Protein AF-A0A7S3NW57-F1 (afdb_monomer_lite)

Radius of gyration: 15.47 Å; chains: 1; bounding box: 32×31×42 Å

Structure (mmCIF, N/CA/C/O backbone):
data_AF-A0A7S3NW57-F1
#
_entry.id   AF-A0A7S3NW57-F1
#
loop_
_atom_site.group_PDB
_atom_site.id
_atom_site.type_symbol
_atom_site.label_atom_id
_atom_site.label_alt_id
_atom_site.label_comp_id
_atom_site.label_asym_id
_atom_site.label_entity_id
_atom_site.label_seq_id
_atom_site.pdbx_PDB_ins_code
_atom_site.Cartn_x
_atom_site.Cartn_y
_atom_site.Cartn_z
_atom_site.occupancy
_atom_site.B_iso_or_equiv
_atom_site.auth_seq_id
_atom_site.auth_comp_id
_atom_site.auth_asym_id
_atom_site.auth_atom_id
_atom_site.pdbx_PDB_model_num
ATOM 1 N N . TRP A 1 1 ? -0.858 -15.374 8.170 1.00 55.94 1 TRP A N 1
ATOM 2 C CA . TRP A 1 1 ? -2.231 -15.864 7.972 1.00 55.94 1 TRP A CA 1
ATOM 3 C C . TRP A 1 1 ? -2.962 -14.854 7.100 1.00 55.94 1 TRP A C 1
ATOM 5 O O . TRP A 1 1 ? -2.941 -13.673 7.423 1.00 55.94 1 TRP A O 1
ATOM 15 N N . GLY A 1 2 ? -3.496 -15.275 5.953 1.00 63.38 2 GLY A N 1
ATOM 16 C CA . GLY A 1 2 ? -4.164 -14.399 4.978 1.00 63.38 2 GLY A CA 1
ATOM 17 C C . GLY A 1 2 ? -3.625 -14.558 3.555 1.00 63.38 2 GLY A C 1
ATOM 18 O O . GLY A 1 2 ? -2.619 -15.231 3.338 1.00 63.38 2 GLY A O 1
ATOM 19 N N . SER A 1 3 ? -4.317 -13.956 2.590 1.00 71.19 3 SER A N 1
ATOM 20 C CA . SER A 1 3 ? -3.976 -14.021 1.167 1.00 71.19 3 SER A CA 1
ATOM 21 C C . SER A 1 3 ? -4.270 -12.682 0.479 1.00 71.19 3 SER A C 1
ATOM 23 O O . SER A 1 3 ? -4.834 -11.776 1.084 1.00 71.19 3 SER A O 1
ATOM 25 N N . VAL A 1 4 ? -3.901 -12.545 -0.795 1.00 70.75 4 VAL A N 1
ATOM 26 C CA . VAL A 1 4 ? -4.276 -11.365 -1.598 1.00 70.75 4 VAL A CA 1
ATOM 27 C C . VAL A 1 4 ? -5.789 -11.323 -1.869 1.00 70.75 4 VAL A C 1
ATOM 29 O O . VAL A 1 4 ? -6.340 -10.248 -2.125 1.00 70.75 4 VAL A O 1
ATOM 32 N N . ASP A 1 5 ? -6.452 -12.480 -1.794 1.00 77.81 5 ASP A N 1
ATOM 33 C CA . ASP A 1 5 ? -7.895 -12.625 -1.924 1.00 77.81 5 ASP A CA 1
ATOM 34 C C . ASP A 1 5 ? -8.637 -12.178 -0.653 1.00 77.81 5 ASP A C 1
ATOM 36 O O . ASP A 1 5 ? -8.314 -12.570 0.474 1.00 77.81 5 ASP A O 1
ATOM 40 N N . GLU A 1 6 ? -9.664 -11.356 -0.867 1.00 80.06 6 GLU A N 1
ATOM 41 C CA . GLU A 1 6 ? -10.471 -10.740 0.184 1.00 80.06 6 GLU A CA 1
ATOM 42 C C . GLU A 1 6 ? -11.301 -11.776 0.937 1.00 80.06 6 GLU A C 1
ATOM 44 O O . GLU A 1 6 ? -11.371 -11.730 2.166 1.00 80.06 6 GLU A O 1
ATOM 49 N N . GLN A 1 7 ? -11.876 -12.746 0.227 1.00 82.75 7 GLN A N 1
ATOM 50 C CA . GLN A 1 7 ? -12.757 -13.738 0.834 1.00 82.75 7 GLN A CA 1
ATOM 51 C C . GLN A 1 7 ? -11.987 -14.664 1.783 1.00 82.75 7 GLN A C 1
ATOM 53 O O . GLN A 1 7 ? -12.463 -14.973 2.883 1.00 82.75 7 GLN A O 1
ATOM 58 N N . HIS A 1 8 ? -10.755 -15.022 1.419 1.00 82.31 8 HIS A N 1
ATOM 59 C CA . HIS A 1 8 ? -9.860 -15.762 2.303 1.00 82.31 8 HIS A CA 1
ATOM 60 C C . HIS A 1 8 ? -9.501 -14.963 3.569 1.00 82.31 8 HIS A C 1
ATOM 62 O O . HIS A 1 8 ? -9.569 -15.496 4.676 1.00 82.31 8 HIS A O 1
ATOM 68 N N . CYS A 1 9 ? -9.184 -13.669 3.438 1.00 80.06 9 CYS A N 1
ATOM 69 C CA . CYS A 1 9 ? -8.880 -12.814 4.591 1.00 80.06 9 CYS A CA 1
ATOM 70 C C . CYS A 1 9 ? -10.080 -12.621 5.525 1.00 80.06 9 CYS A C 1
ATOM 72 O O . CYS A 1 9 ? -9.911 -12.672 6.744 1.00 80.06 9 CYS A O 1
ATOM 74 N N . LEU A 1 10 ? -11.288 -12.451 4.978 1.00 82.25 10 LEU A N 1
ATOM 75 C CA . LEU A 1 10 ? -12.519 -12.370 5.770 1.00 82.25 10 LEU A CA 1
ATOM 76 C C . LEU A 1 10 ? -12.762 -13.659 6.560 1.00 82.25 10 LEU A C 1
ATOM 78 O O . LEU A 1 10 ? -13.074 -13.602 7.747 1.00 82.25 10 LEU A O 1
ATOM 82 N N . THR A 1 11 ? -12.549 -14.811 5.922 1.00 84.94 11 THR A N 1
ATOM 83 C CA . THR A 1 11 ? -12.693 -16.122 6.566 1.00 84.94 11 THR A CA 1
ATOM 84 C C . THR A 1 11 ? -11.689 -16.291 7.707 1.00 84.94 11 THR A C 1
ATOM 86 O O . THR A 1 11 ? -12.083 -16.635 8.820 1.00 84.94 11 THR A O 1
ATOM 89 N N . CYS A 1 12 ? -10.408 -15.978 7.477 1.00 82.12 12 CYS A N 1
ATOM 90 C CA . CYS A 1 12 ? -9.386 -16.033 8.528 1.00 82.12 12 CYS A CA 1
ATOM 91 C C . CYS A 1 12 ? -9.730 -15.123 9.714 1.00 82.12 12 CYS A C 1
ATOM 93 O O . CYS A 1 12 ? -9.565 -15.525 10.863 1.00 82.12 12 CYS A O 1
ATOM 95 N N . ARG A 1 13 ? -10.237 -13.916 9.446 1.00 81.69 13 ARG A N 1
ATOM 96 C CA . ARG A 1 13 ? -10.593 -12.957 10.495 1.00 81.69 13 ARG A CA 1
ATOM 97 C C . ARG A 1 13 ? -11.824 -13.374 11.294 1.00 81.69 13 ARG A C 1
ATOM 99 O O . ARG A 1 13 ? -11.883 -13.104 12.486 1.00 81.69 13 ARG A O 1
ATOM 106 N N . ALA A 1 14 ? -12.793 -14.023 10.653 1.00 85.62 14 ALA A N 1
ATOM 107 C CA . ALA A 1 14 ? -13.951 -14.578 11.346 1.00 85.62 14 ALA A CA 1
ATOM 108 C C . ALA A 1 14 ? -13.558 -15.725 12.292 1.00 85.62 14 ALA A C 1
ATOM 110 O O . ALA A 1 14 ? -14.184 -15.894 13.333 1.00 85.62 14 ALA A O 1
ATOM 111 N N . MET A 1 15 ? -12.523 -16.498 11.941 1.00 87.25 15 MET A N 1
ATOM 112 C CA . MET A 1 15 ? -12.024 -17.605 12.764 1.00 87.25 15 MET A CA 1
ATOM 113 C C . MET A 1 15 ? -11.150 -17.143 13.936 1.00 87.25 15 MET A C 1
ATOM 115 O O . MET A 1 15 ? -11.251 -17.714 15.016 1.00 87.25 15 MET A O 1
ATOM 119 N N . ALA A 1 16 ? -10.289 -16.147 13.719 1.00 84.44 16 ALA A N 1
ATOM 120 C CA . ALA A 1 16 ? -9.327 -15.659 14.707 1.00 84.44 16 ALA A CA 1
ATOM 121 C C . ALA A 1 16 ? -9.148 -14.134 14.560 1.00 84.44 16 ALA A C 1
ATOM 123 O O . ALA A 1 16 ? -8.217 -13.683 13.882 1.00 84.44 16 ALA A O 1
ATOM 124 N N . PRO A 1 17 ? -10.059 -13.318 15.124 1.00 80.56 17 PRO A N 1
ATOM 125 C CA . PRO A 1 17 ? -10.053 -11.863 14.945 1.00 80.56 17 PRO A CA 1
ATOM 126 C C . PRO A 1 17 ? -8.819 -11.177 15.543 1.00 80.56 17 PRO A C 1
ATOM 128 O O . PRO A 1 17 ? -8.436 -10.101 15.086 1.00 80.56 17 PRO A O 1
ATOM 131 N N . GLU A 1 18 ? -8.180 -11.796 16.533 1.00 81.56 18 GLU A N 1
ATOM 132 C CA . GLU A 1 18 ? -6.935 -11.342 17.150 1.00 81.56 18 GLU A CA 1
ATOM 133 C C . GLU A 1 18 ? -5.710 -11.477 16.235 1.00 81.56 18 GLU A C 1
ATOM 135 O O . GLU A 1 18 ? -4.696 -10.814 16.467 1.00 81.56 18 GLU A O 1
ATOM 140 N N . ILE A 1 19 ? -5.784 -12.315 15.194 1.00 77.75 19 ILE A N 1
ATOM 141 C CA . ILE A 1 19 ? -4.682 -12.517 14.256 1.00 77.75 19 ILE A CA 1
ATOM 142 C C . ILE A 1 19 ? -4.811 -11.508 13.110 1.00 77.75 19 ILE A C 1
ATOM 144 O O . ILE A 1 19 ? -5.782 -11.544 12.348 1.00 77.75 19 ILE A O 1
ATOM 148 N N . PRO A 1 20 ? -3.809 -10.638 12.903 1.00 74.94 20 PRO A N 1
ATOM 149 C CA . PRO A 1 20 ? -3.855 -9.691 11.808 1.00 74.94 20 PRO A CA 1
ATOM 150 C C . PRO A 1 20 ? -3.833 -10.398 10.448 1.00 74.94 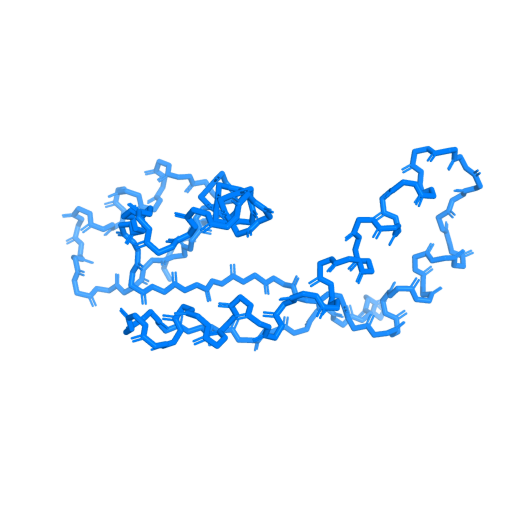20 PRO A C 1
ATOM 152 O O . PRO A 1 20 ? -2.995 -11.266 10.187 1.00 74.94 20 PRO A O 1
ATOM 155 N N . THR A 1 21 ? -4.742 -9.999 9.561 1.00 79.06 21 THR A N 1
ATOM 156 C CA . THR A 1 21 ? -4.849 -10.537 8.199 1.00 79.06 21 THR A CA 1
ATOM 157 C C . THR A 1 21 ? -4.210 -9.602 7.179 1.00 79.06 21 THR A C 1
ATOM 159 O O . THR A 1 21 ? -4.118 -8.391 7.390 1.00 79.06 21 THR A O 1
ATOM 162 N N . PHE A 1 22 ? -3.756 -10.175 6.062 1.00 77.69 22 PHE A N 1
ATOM 163 C CA . PHE A 1 22 ? -3.244 -9.412 4.924 1.00 77.69 22 PHE A CA 1
ATOM 164 C C . PHE A 1 22 ? -4.302 -8.449 4.382 1.00 77.69 22 PHE A C 1
ATOM 166 O O . PHE A 1 22 ? -5.482 -8.785 4.297 1.00 77.69 22 PHE A O 1
ATOM 173 N N . THR A 1 23 ? -3.863 -7.267 3.954 1.00 82.69 23 THR A N 1
ATOM 174 C CA . THR A 1 23 ? -4.723 -6.307 3.258 1.00 82.69 23 THR A CA 1
ATOM 175 C C . THR A 1 23 ? -5.001 -6.804 1.839 1.00 82.69 23 THR A C 1
ATOM 177 O O . THR A 1 23 ? -4.056 -6.944 1.058 1.00 82.69 23 THR A O 1
ATOM 180 N N . PRO A 1 24 ? -6.265 -7.030 1.452 1.00 83.81 24 PRO A N 1
ATOM 181 C CA . PRO A 1 24 ? -6.581 -7.461 0.096 1.00 83.81 24 PRO A CA 1
ATOM 182 C C . PRO A 1 24 ? -6.202 -6.401 -0.941 1.00 83.81 24 PRO A C 1
ATOM 184 O O . PRO A 1 24 ? -6.322 -5.194 -0.694 1.00 83.81 24 PRO A O 1
ATOM 187 N N . ALA A 1 25 ? -5.829 -6.828 -2.150 1.00 81.12 25 ALA A N 1
ATOM 188 C CA . ALA A 1 25 ? -5.413 -5.901 -3.209 1.00 81.12 25 ALA A CA 1
ATOM 189 C C . ALA A 1 25 ? -6.504 -4.878 -3.580 1.00 81.12 25 ALA A C 1
ATOM 191 O O . ALA A 1 25 ? -6.199 -3.729 -3.903 1.00 81.12 25 ALA A O 1
ATOM 192 N N . ALA A 1 26 ? -7.782 -5.267 -3.513 1.00 83.69 26 ALA A N 1
ATOM 193 C CA . ALA A 1 26 ? -8.909 -4.366 -3.761 1.00 83.69 26 ALA A CA 1
ATOM 194 C C . ALA A 1 26 ? -8.962 -3.208 -2.749 1.00 83.69 26 ALA A C 1
ATOM 196 O O . ALA A 1 26 ? -9.239 -2.064 -3.112 1.00 83.69 26 ALA A O 1
ATOM 197 N N . VAL A 1 27 ? -8.645 -3.493 -1.487 1.00 86.50 27 VAL A N 1
ATOM 198 C CA . VAL A 1 27 ? -8.627 -2.508 -0.401 1.00 86.50 27 VAL A CA 1
ATOM 199 C C . VAL A 1 27 ? -7.433 -1.579 -0.556 1.00 86.50 27 VAL A C 1
ATOM 201 O O . VAL A 1 27 ? -7.593 -0.367 -0.438 1.00 86.50 27 VAL A O 1
ATOM 204 N N . VAL A 1 28 ? -6.265 -2.119 -0.915 1.00 86.06 28 VAL A N 1
ATOM 205 C CA . VAL A 1 28 ? -5.090 -1.303 -1.246 1.00 86.06 28 VAL A CA 1
ATOM 206 C C . VAL A 1 28 ? -5.430 -0.309 -2.358 1.00 86.06 28 VAL A C 1
ATOM 208 O O . VAL A 1 28 ? -5.240 0.892 -2.180 1.00 86.06 28 VAL A O 1
ATOM 211 N N . LYS A 1 29 ? -6.028 -0.765 -3.467 1.00 86.06 29 LYS A N 1
ATOM 212 C CA . LYS A 1 29 ? -6.449 0.124 -4.565 1.00 86.06 29 LYS A CA 1
ATOM 213 C C . LYS A 1 29 ? -7.386 1.238 -4.086 1.00 86.06 29 LYS A C 1
ATOM 215 O O . LYS A 1 29 ? -7.194 2.388 -4.475 1.00 86.06 29 LYS A O 1
ATOM 220 N N . LYS A 1 30 ? -8.357 0.925 -3.219 1.00 90.31 30 LYS A N 1
ATOM 221 C CA . LYS A 1 30 ? -9.258 1.927 -2.621 1.00 90.31 30 LYS A CA 1
ATOM 222 C C . LYS A 1 30 ? -8.493 2.937 -1.766 1.00 90.31 30 LYS A C 1
ATOM 224 O O . LYS A 1 30 ? -8.717 4.130 -1.928 1.00 90.31 30 LYS A O 1
ATOM 229 N N . ILE A 1 31 ? -7.572 2.489 -0.911 1.00 90.12 31 ILE A N 1
ATOM 230 C CA . ILE A 1 31 ? -6.738 3.371 -0.076 1.00 90.12 31 ILE A CA 1
ATOM 231 C C . ILE A 1 31 ? -5.986 4.377 -0.948 1.00 90.12 31 ILE A C 1
ATOM 233 O O . ILE A 1 31 ? -6.055 5.577 -0.692 1.00 90.12 31 ILE A O 1
ATOM 237 N N . PHE A 1 32 ? -5.325 3.907 -2.005 1.00 87.75 32 PHE A N 1
ATOM 238 C CA . PHE A 1 32 ? -4.622 4.792 -2.929 1.00 87.75 32 PHE A CA 1
ATOM 239 C C . PHE A 1 32 ? -5.578 5.740 -3.649 1.00 87.75 32 PHE A C 1
ATOM 241 O O . PHE A 1 32 ? -5.327 6.939 -3.678 1.00 87.75 32 PHE A O 1
ATOM 248 N N . PHE A 1 33 ? -6.700 5.242 -4.165 1.00 90.00 33 PHE A N 1
ATOM 249 C CA . PHE A 1 33 ? -7.704 6.074 -4.826 1.00 90.00 33 PHE A CA 1
ATOM 250 C C . PHE A 1 33 ? -8.220 7.203 -3.916 1.00 90.00 33 PHE A C 1
ATOM 252 O O . PHE A 1 33 ? -8.196 8.370 -4.303 1.00 90.00 33 PHE A O 1
ATOM 259 N N . TYR A 1 34 ? -8.605 6.886 -2.677 1.00 92.00 34 TYR A N 1
ATOM 260 C CA . TYR A 1 34 ? -9.037 7.890 -1.703 1.00 92.00 34 TYR A CA 1
ATOM 261 C C . TYR A 1 34 ? -7.902 8.830 -1.283 1.00 92.00 34 TYR A C 1
ATOM 263 O O . TYR A 1 34 ? -8.162 10.002 -1.018 1.00 92.00 34 TYR A O 1
ATOM 271 N N . PHE A 1 35 ? -6.653 8.356 -1.243 1.00 90.50 35 PHE A N 1
ATOM 272 C CA . PHE A 1 35 ? -5.490 9.210 -1.001 1.00 90.50 35 PHE A CA 1
ATOM 273 C C . PHE A 1 35 ? -5.313 10.249 -2.106 1.00 90.50 35 PHE A C 1
ATOM 275 O O . PHE A 1 35 ? -5.180 11.432 -1.803 1.00 90.50 35 PHE A O 1
ATOM 282 N N . PHE A 1 36 ? -5.386 9.833 -3.373 1.00 87.44 36 PHE A N 1
ATOM 283 C CA . PHE A 1 36 ? -5.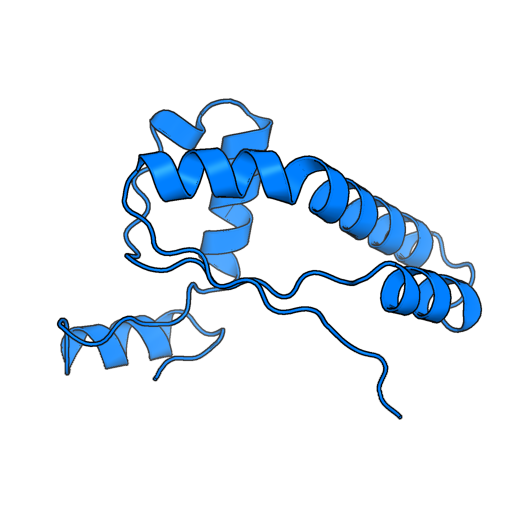274 10.740 -4.518 1.00 87.44 36 PHE A CA 1
ATOM 284 C C . PHE A 1 36 ? -6.370 11.802 -4.547 1.00 87.44 36 PHE A C 1
ATOM 286 O O . PHE A 1 36 ? -6.102 12.942 -4.910 1.00 87.44 36 PHE A O 1
ATOM 293 N N . LEU A 1 37 ? -7.589 11.447 -4.139 1.00 91.06 37 LEU A N 1
ATOM 294 C CA . LEU A 1 37 ? -8.699 12.396 -4.054 1.00 91.06 37 LEU A CA 1
ATOM 295 C C . LEU A 1 37 ? -8.673 13.268 -2.786 1.00 91.06 37 LEU A C 1
ATOM 297 O O . LEU A 1 37 ? -9.539 14.122 -2.623 1.00 91.06 37 LEU A O 1
ATOM 301 N N . GLY A 1 38 ? -7.732 13.045 -1.862 1.00 89.69 38 GLY A N 1
ATOM 302 C CA . GLY A 1 38 ? -7.682 13.749 -0.575 1.00 89.69 38 GLY A CA 1
ATOM 303 C C . GLY A 1 38 ? -8.748 13.306 0.438 1.00 89.69 38 GLY A C 1
ATOM 304 O O . GLY A 1 38 ? -8.858 13.890 1.513 1.00 89.69 38 GLY A O 1
ATOM 305 N N . PHE A 1 39 ? -9.508 12.249 0.141 1.00 93.44 39 PHE A N 1
ATOM 306 C CA . PHE A 1 39 ? -10.588 11.730 0.987 1.00 93.44 39 PHE A CA 1
ATOM 307 C C . PHE A 1 39 ? -10.175 10.557 1.887 1.00 93.44 39 PHE A C 1
ATOM 309 O O . PHE A 1 39 ? -11.004 10.041 2.637 1.00 93.44 39 PHE A O 1
ATOM 316 N N . LEU A 1 40 ? -8.901 10.146 1.874 1.00 89.38 40 LEU A N 1
ATOM 317 C CA . LEU A 1 40 ? -8.401 9.077 2.747 1.00 89.38 40 LEU A CA 1
ATOM 318 C C . LEU A 1 40 ? -8.742 9.256 4.242 1.00 89.38 40 LEU A C 1
ATOM 320 O O . LEU A 1 40 ? -9.074 8.243 4.861 1.00 89.38 40 LEU A O 1
ATOM 324 N N . PRO A 1 41 ? -8.740 10.475 4.830 1.00 88.94 41 PRO A N 1
ATOM 325 C CA . PRO A 1 41 ? -9.142 10.664 6.226 1.00 88.94 41 PRO A CA 1
ATOM 326 C C . PRO A 1 41 ? -10.568 10.183 6.536 1.00 88.94 41 PRO A C 1
ATOM 328 O O . PRO A 1 41 ? -10.829 9.737 7.649 1.00 88.94 41 PRO A O 1
ATOM 331 N N . PHE A 1 42 ? -11.478 10.242 5.558 1.00 90.56 42 PHE A N 1
ATOM 332 C CA . PHE A 1 42 ? -12.890 9.874 5.717 1.00 90.56 42 PHE A CA 1
ATOM 333 C C . PHE A 1 42 ? -13.175 8.412 5.361 1.00 90.56 42 PHE A C 1
ATOM 335 O O . PHE A 1 42 ? -14.242 7.887 5.674 1.00 90.56 42 PHE A O 1
ATOM 342 N N . TYR A 1 43 ? -12.234 7.733 4.706 1.00 90.12 43 TYR A N 1
ATOM 343 C CA . TYR A 1 43 ? -12.396 6.335 4.337 1.00 90.12 43 TYR A CA 1
ATOM 344 C C . TYR A 1 43 ? -12.125 5.431 5.542 1.00 90.12 43 TYR A C 1
ATOM 346 O O . TYR A 1 43 ? -11.002 5.396 6.053 1.00 90.12 43 TYR A O 1
ATOM 354 N N . ASN A 1 44 ? -13.133 4.678 5.991 1.00 88.81 44 ASN A N 1
ATOM 355 C CA . ASN A 1 44 ? -12.953 3.658 7.021 1.00 88.81 44 ASN A CA 1
ATOM 356 C C . ASN A 1 44 ? -12.181 2.464 6.439 1.00 88.81 44 ASN A C 1
ATOM 358 O O . ASN A 1 44 ? -12.671 1.791 5.532 1.00 88.81 44 ASN A O 1
ATOM 362 N N . ILE A 1 45 ? -10.973 2.219 6.948 1.00 88.00 45 ILE A N 1
ATOM 363 C CA . ILE A 1 45 ? -10.133 1.098 6.527 1.00 88.00 45 ILE A CA 1
ATOM 364 C C . ILE A 1 45 ? -10.401 -0.025 7.522 1.00 88.00 45 ILE A C 1
ATOM 366 O O . ILE A 1 45 ? -9.979 0.090 8.669 1.00 88.00 45 ILE A O 1
ATOM 370 N N . PRO A 1 46 ? -11.078 -1.111 7.123 1.00 83.19 46 PRO A N 1
ATOM 371 C CA . PRO A 1 46 ? -11.503 -2.122 8.075 1.00 83.19 46 PRO A CA 1
ATOM 372 C C . PRO A 1 46 ? -10.359 -3.061 8.474 1.00 83.19 46 PRO A C 1
ATOM 374 O O . PRO A 1 46 ? -10.639 -4.110 9.024 1.00 83.19 46 PRO A O 1
ATOM 377 N N . TYR A 1 47 ? -9.090 -2.751 8.191 1.00 83.38 47 TYR A N 1
ATOM 378 C CA . TYR A 1 47 ? -7.942 -3.638 8.411 1.00 83.38 47 TYR A CA 1
ATOM 379 C C . TYR A 1 47 ? -6.913 -2.992 9.332 1.00 83.38 47 TYR A C 1
ATOM 381 O O . TYR A 1 47 ? -6.535 -1.840 9.132 1.00 83.38 47 TYR A O 1
ATOM 389 N N . ASP A 1 48 ? -6.417 -3.779 10.286 1.00 83.38 48 ASP A N 1
ATOM 390 C CA . ASP A 1 48 ? -5.448 -3.330 11.294 1.00 83.38 48 ASP A CA 1
ATOM 391 C C . ASP A 1 48 ? -4.013 -3.351 10.766 1.00 83.38 48 ASP A C 1
ATOM 393 O O . ASP A 1 48 ? -3.109 -2.761 11.356 1.00 83.38 48 ASP A O 1
ATOM 397 N N . THR A 1 49 ? -3.793 -4.011 9.624 1.00 85.69 49 THR A N 1
ATOM 398 C CA . THR A 1 49 ? -2.493 -4.052 8.961 1.00 85.69 49 THR A CA 1
ATOM 399 C C . THR A 1 49 ? -2.583 -3.623 7.514 1.00 85.69 49 THR A C 1
ATOM 401 O O . THR A 1 49 ? -3.595 -3.828 6.838 1.00 85.69 49 THR A O 1
ATOM 404 N N . PHE A 1 50 ? -1.491 -3.024 7.054 1.00 87.06 50 PHE A N 1
ATOM 405 C CA . PHE A 1 50 ? -1.253 -2.667 5.673 1.00 87.06 50 PHE A CA 1
ATOM 406 C C . PHE A 1 50 ? -0.011 -3.392 5.164 1.00 87.06 50 PHE A C 1
ATOM 408 O O . PHE A 1 50 ? 1.087 -3.183 5.682 1.00 87.06 50 PHE A O 1
ATOM 415 N N . GLN A 1 51 ? -0.185 -4.231 4.147 1.00 80.31 51 GLN A N 1
ATOM 416 C CA . GLN A 1 51 ? 0.896 -4.992 3.524 1.00 80.31 51 GLN A CA 1
ATOM 417 C C . GLN A 1 51 ? 0.906 -4.721 2.025 1.00 80.31 51 GLN A C 1
ATOM 419 O O . GLN A 1 51 ? -0.050 -5.067 1.332 1.00 80.31 51 GLN A O 1
ATOM 424 N N . PHE A 1 52 ? 1.978 -4.118 1.516 1.00 76.44 52 PHE A N 1
ATOM 425 C CA . PHE A 1 52 ? 2.124 -3.913 0.080 1.00 76.44 52 PHE A CA 1
ATOM 426 C C . PHE A 1 52 ? 3.591 -4.020 -0.343 1.00 76.44 52 PHE A C 1
ATOM 428 O O . PHE A 1 52 ? 4.427 -3.322 0.239 1.00 76.44 52 PHE A O 1
ATOM 435 N N . PRO A 1 53 ? 3.905 -4.850 -1.355 1.00 73.88 53 PRO A N 1
ATOM 436 C CA . PRO A 1 53 ? 5.256 -4.951 -1.871 1.00 73.88 53 PRO A CA 1
ATOM 437 C C . PRO A 1 53 ? 5.669 -3.631 -2.510 1.00 73.88 53 PRO A C 1
ATOM 439 O O . PRO A 1 53 ? 5.022 -3.159 -3.447 1.00 73.88 53 PRO A O 1
ATOM 442 N N . PHE A 1 54 ? 6.770 -3.055 -2.037 1.00 73.62 54 PHE A N 1
ATOM 443 C CA . PHE A 1 54 ? 7.375 -1.915 -2.710 1.00 73.62 54 PHE A CA 1
ATOM 444 C C . PHE A 1 54 ? 8.436 -2.399 -3.694 1.00 73.62 54 PHE A C 1
ATOM 446 O O . PHE A 1 54 ? 9.382 -3.077 -3.284 1.00 73.62 54 PHE A O 1
ATOM 453 N N . PRO A 1 55 ? 8.321 -2.063 -4.990 1.00 74.50 55 PRO A N 1
ATOM 454 C CA . PRO A 1 55 ? 9.418 -2.301 -5.910 1.00 74.50 55 PRO A CA 1
ATOM 455 C C . PRO A 1 55 ? 10.585 -1.402 -5.493 1.00 74.50 55 PRO A C 1
ATOM 457 O O . PRO A 1 55 ? 10.439 -0.176 -5.435 1.00 74.50 55 PRO A O 1
ATOM 460 N N . ASN A 1 56 ? 11.734 -1.997 -5.176 1.00 76.69 56 ASN A N 1
ATOM 461 C CA . ASN A 1 56 ? 12.950 -1.223 -4.952 1.00 76.69 56 ASN A CA 1
ATOM 462 C C . ASN A 1 56 ? 13.456 -0.641 -6.293 1.00 76.69 56 ASN A C 1
ATOM 464 O O . ASN A 1 56 ? 12.956 -0.965 -7.376 1.00 76.69 56 ASN A O 1
ATOM 468 N N . GLN A 1 57 ? 14.436 0.265 -6.233 1.00 77.62 57 GLN A N 1
ATOM 469 C CA . GLN A 1 57 ? 14.968 0.904 -7.443 1.00 77.62 57 GLN A CA 1
ATOM 470 C C . GLN A 1 57 ? 15.565 -0.124 -8.420 1.00 77.62 57 GLN A C 1
ATOM 472 O O . GLN A 1 57 ? 15.441 0.036 -9.634 1.00 77.62 57 GLN A O 1
ATOM 477 N N . GLU A 1 58 ? 16.160 -1.189 -7.889 1.00 79.62 58 GLU A N 1
ATOM 478 C CA . GLU A 1 58 ? 16.683 -2.330 -8.642 1.00 79.62 58 GLU A CA 1
ATOM 479 C C . GLU A 1 58 ? 15.582 -3.034 -9.438 1.00 79.62 58 GLU A C 1
ATOM 481 O O . GLU A 1 58 ? 15.694 -3.146 -10.654 1.00 79.62 58 GLU A O 1
ATOM 486 N N . TYR A 1 59 ? 14.455 -3.371 -8.811 1.00 79.75 59 TYR A N 1
ATOM 487 C CA . TYR A 1 59 ? 13.296 -3.977 -9.462 1.00 79.75 59 TYR A CA 1
ATOM 488 C C . TYR A 1 59 ? 12.718 -3.072 -10.555 1.00 79.75 59 TYR A C 1
ATOM 490 O O . TYR A 1 59 ? 12.356 -3.540 -11.637 1.00 79.75 59 TYR A O 1
ATOM 498 N N . ILE A 1 60 ? 12.661 -1.756 -10.321 1.00 79.44 60 ILE A N 1
ATOM 499 C CA . ILE A 1 60 ? 12.227 -0.788 -11.343 1.00 79.44 60 ILE A CA 1
ATOM 500 C C . ILE A 1 60 ? 13.199 -0.788 -12.532 1.00 79.44 60 ILE A C 1
ATOM 502 O O . ILE A 1 60 ? 12.759 -0.766 -13.683 1.00 79.44 60 ILE A O 1
ATOM 506 N N . ASN A 1 61 ? 14.508 -0.820 -12.278 1.00 82.06 61 ASN A N 1
ATOM 507 C CA . ASN A 1 61 ? 15.538 -0.844 -13.318 1.00 82.06 61 ASN A CA 1
ATOM 508 C C . ASN A 1 61 ? 15.549 -2.178 -14.083 1.00 82.06 61 ASN A C 1
ATOM 510 O O . ASN A 1 61 ? 15.636 -2.171 -15.310 1.00 82.06 61 ASN A O 1
ATOM 514 N N . TYR A 1 62 ? 15.382 -3.301 -13.384 1.00 81.62 62 TYR A N 1
ATOM 515 C CA . TYR A 1 62 ? 15.180 -4.629 -13.959 1.00 81.62 62 TYR A CA 1
ATOM 516 C C . TYR A 1 62 ? 13.964 -4.626 -14.888 1.00 81.62 62 TYR A C 1
ATOM 518 O O . TYR A 1 62 ? 14.073 -4.959 -16.067 1.00 81.62 62 TYR A O 1
ATOM 526 N N . THR A 1 63 ? 12.822 -4.139 -14.397 1.00 78.62 63 THR A N 1
ATOM 527 C CA . THR A 1 63 ? 11.588 -4.045 -15.185 1.00 78.62 63 THR A CA 1
ATOM 528 C C . THR A 1 63 ? 11.817 -3.169 -16.421 1.00 78.62 63 THR A C 1
ATOM 530 O O . THR A 1 63 ? 11.472 -3.567 -17.525 1.00 78.62 63 THR A O 1
ATOM 533 N N . LYS A 1 64 ? 12.492 -2.019 -16.292 1.00 82.44 64 LYS A N 1
ATOM 534 C CA . LYS A 1 64 ? 12.855 -1.166 -17.442 1.00 82.44 64 LYS A CA 1
ATOM 535 C C . LYS A 1 64 ? 13.751 -1.866 -18.468 1.00 82.44 64 LYS A C 1
ATOM 537 O O . LYS A 1 64 ? 13.624 -1.585 -19.655 1.00 82.44 64 LYS A O 1
ATOM 542 N N . LYS A 1 65 ? 14.673 -2.721 -18.017 1.00 81.56 65 LYS A N 1
ATOM 543 C CA . LYS A 1 65 ? 15.649 -3.410 -18.871 1.00 81.56 65 LYS A CA 1
ATOM 544 C C . LYS A 1 65 ? 15.035 -4.590 -19.628 1.00 81.56 65 LYS A C 1
ATOM 546 O O . LYS A 1 65 ? 15.388 -4.802 -20.784 1.00 81.56 65 LYS A O 1
ATOM 551 N N . TYR A 1 66 ? 14.148 -5.348 -18.986 1.00 74.06 66 TYR A N 1
ATOM 552 C CA . TYR A 1 66 ? 13.655 -6.627 -19.512 1.00 74.06 66 TYR A CA 1
ATOM 553 C C . TYR A 1 66 ? 12.207 -6.592 -20.006 1.00 74.06 66 TYR A C 1
ATOM 555 O O . TYR A 1 66 ? 11.780 -7.503 -20.714 1.00 74.06 66 TYR A O 1
ATOM 563 N N . VAL A 1 67 ? 11.444 -5.55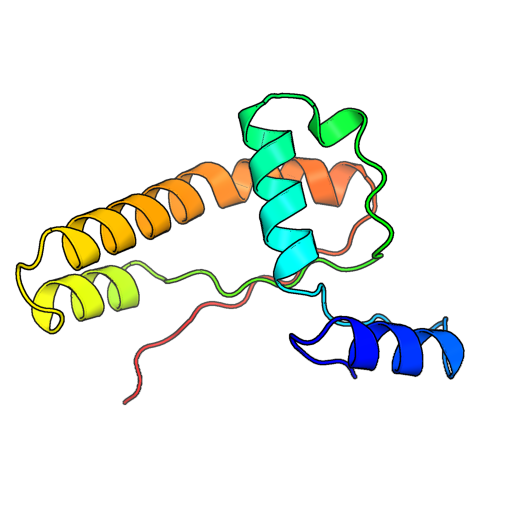1 -19.675 1.00 68.81 67 VAL A N 1
ATOM 564 C CA . VAL A 1 67 ? 10.038 -5.444 -20.061 1.00 68.81 67 VAL A CA 1
ATOM 565 C C . VAL A 1 67 ? 9.904 -4.510 -21.267 1.00 68.81 67 VAL A C 1
ATOM 567 O O . VAL A 1 67 ? 10.347 -3.364 -21.246 1.00 68.81 67 VAL A O 1
ATOM 570 N N . GLY A 1 68 ? 9.333 -5.031 -22.359 1.00 66.75 68 GLY A N 1
ATOM 571 C CA . GLY A 1 68 ? 9.360 -4.405 -23.687 1.00 66.75 68 GLY A CA 1
ATOM 572 C C . GLY A 1 68 ? 8.746 -2.999 -23.774 1.00 66.75 68 GLY A C 1
ATOM 573 O O . GLY A 1 68 ? 7.942 -2.590 -22.943 1.00 66.75 68 GLY A O 1
ATOM 574 N N . THR A 1 69 ? 9.047 -2.276 -24.856 1.00 75.69 69 THR A N 1
ATOM 575 C CA . THR A 1 69 ? 8.730 -0.845 -25.091 1.00 75.69 69 THR A CA 1
ATOM 576 C C . THR A 1 69 ? 7.248 -0.489 -25.290 1.00 75.69 69 THR A C 1
ATOM 578 O O . THR A 1 69 ? 6.929 0.660 -25.610 1.00 75.69 69 THR A O 1
ATOM 581 N N . SER A 1 70 ? 6.339 -1.443 -25.083 1.00 84.44 70 SER A N 1
ATOM 582 C CA . SER A 1 70 ? 4.892 -1.264 -25.231 1.00 84.44 70 SER A CA 1
ATOM 583 C C . SER A 1 70 ? 4.367 -0.088 -24.388 1.00 84.44 70 SER A C 1
ATOM 585 O O . SER A 1 70 ? 4.814 0.102 -23.250 1.00 84.44 70 SER A O 1
ATOM 587 N N . PRO A 1 71 ? 3.390 0.695 -24.889 1.00 83.25 71 PRO A N 1
ATOM 588 C CA . PRO A 1 71 ? 2.782 1.787 -24.126 1.00 83.25 71 PRO A CA 1
ATOM 589 C C . PRO A 1 71 ? 2.194 1.319 -22.786 1.00 83.25 71 PRO A C 1
ATOM 591 O O . PRO A 1 71 ? 2.289 2.040 -21.795 1.00 83.25 71 PRO A O 1
ATOM 594 N N . TYR A 1 72 ? 1.680 0.087 -22.717 1.00 83.38 72 TYR A N 1
ATOM 595 C CA . TYR A 1 72 ? 1.178 -0.506 -21.474 1.00 83.38 72 TYR A CA 1
ATOM 596 C C . TYR A 1 72 ? 2.279 -0.691 -20.421 1.00 83.38 72 TYR A C 1
ATOM 598 O O . TYR A 1 72 ? 2.050 -0.450 -19.239 1.00 83.38 72 TYR A O 1
ATOM 606 N N . HIS A 1 73 ? 3.497 -1.047 -20.837 1.00 81.81 73 HIS A N 1
ATOM 607 C CA . HIS A 1 73 ? 4.630 -1.186 -19.921 1.00 81.81 73 HIS A CA 1
ATOM 608 C C . HIS A 1 73 ? 5.158 0.162 -19.442 1.00 81.81 73 HIS A C 1
ATOM 610 O O . HIS A 1 73 ? 5.493 0.305 -18.268 1.00 81.81 73 HIS A O 1
ATOM 616 N N . LYS A 1 74 ? 5.167 1.177 -20.314 1.00 83.06 74 LYS A N 1
ATOM 617 C CA . LYS A 1 74 ? 5.484 2.552 -19.902 1.00 83.06 74 LYS A CA 1
ATOM 618 C C . LYS A 1 74 ? 4.486 3.059 -18.860 1.00 83.06 74 LYS A C 1
ATOM 620 O O . LYS A 1 74 ? 4.901 3.639 -17.860 1.00 83.06 74 LYS A O 1
ATOM 625 N N . LEU A 1 75 ? 3.194 2.788 -19.063 1.00 84.50 75 LEU A N 1
ATOM 626 C CA . LEU A 1 75 ? 2.147 3.120 -18.098 1.00 84.50 75 LEU A CA 1
ATOM 627 C C . LEU A 1 75 ? 2.343 2.370 -16.773 1.00 84.50 75 LEU A C 1
ATOM 629 O O . LEU A 1 75 ? 2.294 2.988 -15.715 1.00 84.50 75 LEU A O 1
ATOM 633 N N . TYR A 1 76 ? 2.630 1.069 -16.816 1.00 83.56 76 TYR A N 1
ATOM 634 C CA . TYR A 1 76 ? 2.911 0.277 -15.616 1.00 83.56 76 TYR A CA 1
ATOM 635 C C . TYR A 1 76 ? 4.110 0.817 -14.818 1.00 83.56 76 TYR A C 1
ATOM 637 O O . TYR A 1 76 ? 4.012 1.005 -13.607 1.00 83.56 76 TYR A O 1
ATOM 645 N N . LEU A 1 77 ? 5.219 1.140 -15.489 1.00 83.88 77 LEU A N 1
ATOM 646 C CA . LEU A 1 77 ? 6.400 1.728 -14.851 1.00 83.88 77 LEU A CA 1
ATOM 647 C C . LEU A 1 77 ? 6.102 3.087 -14.210 1.00 83.88 77 LEU A C 1
ATOM 649 O O . LEU A 1 77 ? 6.541 3.337 -13.089 1.00 83.88 77 LEU A O 1
ATOM 653 N N . LEU A 1 78 ? 5.340 3.944 -14.895 1.00 85.06 78 LEU A N 1
ATOM 654 C CA . LEU A 1 78 ? 4.906 5.231 -14.351 1.00 85.06 78 LEU A CA 1
ATOM 655 C C . LEU A 1 78 ? 4.069 5.032 -13.084 1.00 85.06 78 LEU A C 1
ATOM 657 O O . LEU A 1 78 ? 4.307 5.687 -12.072 1.00 85.06 78 LEU A O 1
ATOM 661 N N . ILE A 1 79 ? 3.129 4.088 -13.127 1.00 83.88 79 ILE A N 1
ATOM 662 C CA . ILE A 1 79 ? 2.302 3.721 -11.983 1.00 83.88 79 ILE A CA 1
ATOM 663 C C . ILE A 1 79 ? 3.192 3.286 -10.808 1.00 83.88 79 ILE A C 1
ATOM 665 O O . ILE A 1 79 ? 3.051 3.839 -9.719 1.00 83.88 79 ILE A O 1
ATOM 669 N N . LEU A 1 80 ? 4.155 2.379 -11.017 1.00 82.06 80 LEU A N 1
ATOM 670 C CA . LEU A 1 80 ? 5.089 1.949 -9.965 1.00 82.06 80 LEU A CA 1
ATOM 671 C C . LEU A 1 80 ? 5.907 3.110 -9.381 1.00 82.06 80 LEU A C 1
ATOM 673 O O . LEU A 1 80 ? 6.114 3.159 -8.170 1.00 82.06 80 LEU A O 1
ATOM 677 N N . GLN A 1 81 ? 6.360 4.051 -10.212 1.00 82.50 81 GLN A N 1
ATOM 678 C CA . GLN A 1 81 ? 7.106 5.224 -9.749 1.00 82.50 81 GLN A CA 1
ATOM 679 C C . GLN A 1 81 ? 6.242 6.158 -8.894 1.00 82.50 81 GLN A C 1
ATOM 681 O O . GLN A 1 81 ? 6.701 6.623 -7.851 1.00 82.50 81 GLN A O 1
ATOM 686 N N . ILE A 1 82 ? 4.991 6.396 -9.296 1.00 83.56 82 ILE A N 1
ATOM 687 C CA . ILE A 1 82 ? 4.031 7.191 -8.518 1.00 83.56 82 ILE A CA 1
ATOM 688 C C . ILE A 1 82 ? 3.735 6.501 -7.181 1.00 83.56 82 ILE A C 1
ATOM 690 O O . ILE A 1 82 ? 3.766 7.149 -6.134 1.00 83.56 82 ILE A O 1
ATOM 694 N N . TYR A 1 83 ? 3.496 5.185 -7.205 1.00 80.50 83 TYR A N 1
ATOM 695 C CA . TYR A 1 83 ? 3.331 4.378 -5.996 1.00 80.50 83 TYR A CA 1
ATOM 696 C C . TYR A 1 83 ? 4.541 4.52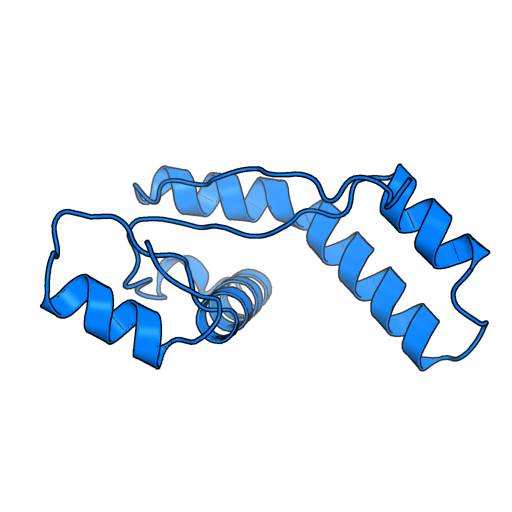2 -5.070 1.00 80.50 83 TYR A C 1
ATOM 698 O O . TYR A 1 83 ? 4.360 4.742 -3.874 1.00 80.50 83 TYR A O 1
ATOM 706 N N . ASN A 1 84 ? 5.759 4.459 -5.620 1.00 80.81 84 ASN A N 1
ATOM 707 C CA . ASN A 1 84 ? 6.982 4.579 -4.838 1.00 80.81 84 ASN A CA 1
ATOM 708 C C . ASN A 1 84 ? 7.103 5.967 -4.174 1.00 80.81 84 ASN A C 1
ATOM 710 O O . ASN A 1 84 ? 7.258 6.071 -2.958 1.00 80.81 84 ASN A O 1
ATOM 714 N N . ALA A 1 85 ? 6.910 7.031 -4.957 1.00 82.69 85 ALA A N 1
ATOM 715 C CA . ALA A 1 85 ? 7.006 8.411 -4.483 1.00 82.69 85 ALA A CA 1
ATOM 716 C C . ALA A 1 85 ? 5.962 8.761 -3.405 1.00 82.69 85 ALA A C 1
ATOM 718 O O . ALA A 1 85 ? 6.272 9.459 -2.440 1.00 82.69 85 ALA A O 1
ATOM 719 N N . LEU A 1 86 ? 4.725 8.275 -3.550 1.00 83.31 86 LEU A N 1
ATOM 720 C CA . LEU A 1 86 ? 3.623 8.589 -2.630 1.00 83.31 86 LEU A CA 1
ATOM 721 C C . LEU A 1 86 ? 3.498 7.609 -1.460 1.00 83.31 86 LEU A C 1
ATOM 723 O O . LEU A 1 86 ? 2.812 7.908 -0.479 1.00 83.31 86 LEU A O 1
ATOM 727 N N . GLY A 1 87 ? 4.175 6.464 -1.534 1.00 82.62 87 GLY A N 1
ATOM 728 C CA . GLY A 1 87 ? 4.133 5.412 -0.524 1.00 82.62 87 GLY A CA 1
ATOM 729 C C . GLY A 1 87 ? 4.392 5.908 0.885 1.00 82.62 87 GLY A C 1
ATOM 730 O O . GLY A 1 87 ? 3.602 5.651 1.790 1.00 82.62 87 GLY A O 1
ATOM 731 N N . LEU A 1 88 ? 5.464 6.684 1.056 1.00 83.19 88 LEU A N 1
ATOM 732 C CA . LEU A 1 88 ? 5.861 7.217 2.359 1.00 83.19 88 LEU A CA 1
ATOM 733 C C . LEU A 1 88 ? 4.768 8.089 2.993 1.00 83.19 88 LEU A C 1
ATOM 735 O O . LEU A 1 88 ? 4.518 7.980 4.194 1.00 83.19 88 LEU A O 1
ATOM 739 N N . LEU A 1 89 ? 4.080 8.910 2.194 1.00 88.31 89 LEU A N 1
ATOM 740 C CA . LEU A 1 89 ? 3.000 9.775 2.678 1.00 88.31 89 LEU A CA 1
ATOM 741 C C . LEU A 1 89 ? 1.774 8.963 3.096 1.00 88.31 89 LEU A C 1
ATOM 743 O O . LEU A 1 89 ? 1.185 9.219 4.149 1.00 88.31 89 LEU A O 1
ATOM 747 N N . ILE A 1 90 ? 1.418 7.951 2.306 1.00 88.56 90 ILE A N 1
ATOM 748 C CA . ILE A 1 90 ? 0.317 7.041 2.630 1.00 88.56 90 ILE A CA 1
ATOM 749 C C . ILE A 1 90 ? 0.636 6.275 3.909 1.00 88.56 90 ILE A C 1
ATOM 751 O O . ILE A 1 90 ? -0.199 6.215 4.805 1.00 88.56 90 ILE A O 1
ATOM 755 N N . PHE A 1 91 ? 1.853 5.757 4.058 1.00 87.6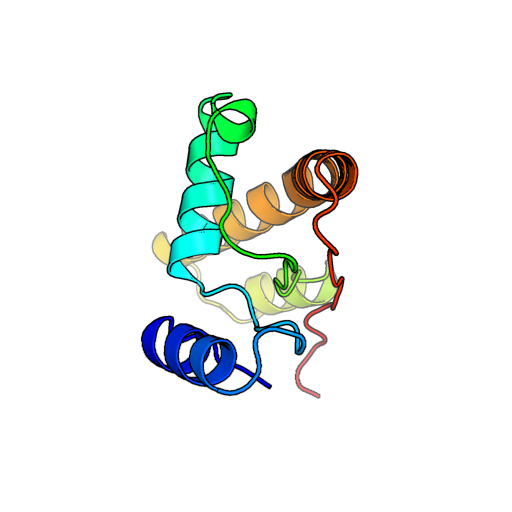2 91 PHE A N 1
ATOM 756 C CA . PHE A 1 91 ? 2.259 5.032 5.263 1.00 87.62 91 PHE A CA 1
ATOM 757 C C . PHE A 1 91 ? 2.219 5.904 6.501 1.00 87.62 91 PHE A C 1
ATOM 759 O O . PHE A 1 91 ? 1.743 5.467 7.548 1.00 87.62 91 PHE A O 1
ATOM 766 N N . PHE A 1 92 ? 2.682 7.142 6.380 1.00 89.75 92 PHE A N 1
ATOM 767 C CA . PHE A 1 92 ? 2.591 8.103 7.461 1.00 89.75 92 PHE A CA 1
ATOM 768 C C . PHE A 1 92 ? 1.133 8.350 7.870 1.00 89.75 92 PHE A C 1
ATOM 770 O O . PHE A 1 92 ? 0.815 8.348 9.061 1.00 89.75 92 PHE A O 1
ATOM 777 N N . HIS A 1 93 ? 0.233 8.484 6.893 1.00 90.88 93 HIS A N 1
ATOM 778 C CA . HIS A 1 93 ? -1.197 8.632 7.145 1.00 90.88 93 HIS A CA 1
ATOM 779 C C . HIS A 1 93 ? -1.810 7.388 7.812 1.00 90.88 93 HIS A C 1
ATOM 781 O O . HIS A 1 93 ? -2.536 7.512 8.796 1.00 90.88 93 HIS A O 1
ATOM 787 N N . LEU A 1 94 ? -1.488 6.188 7.322 1.00 91.00 94 LEU A N 1
ATOM 788 C CA . LEU A 1 94 ? -1.990 4.920 7.860 1.00 91.00 94 LEU A CA 1
ATOM 789 C C . LEU A 1 94 ? -1.486 4.664 9.288 1.00 91.00 94 LEU A C 1
ATOM 791 O O . LEU A 1 94 ? -2.283 4.337 10.166 1.00 91.00 94 LEU A O 1
ATOM 795 N N . ARG A 1 95 ? -0.196 4.900 9.560 1.00 90.06 95 ARG A N 1
ATOM 796 C CA . ARG A 1 95 ? 0.388 4.749 10.905 1.00 90.06 95 ARG A CA 1
ATOM 797 C C . ARG A 1 95 ? -0.242 5.699 11.918 1.00 90.06 95 ARG A C 1
ATOM 799 O O . ARG A 1 95 ? -0.520 5.291 13.039 1.00 90.06 95 ARG A O 1
ATOM 806 N N . ARG A 1 96 ? -0.527 6.946 11.523 1.00 91.06 96 ARG A N 1
ATOM 807 C CA . ARG A 1 96 ? -1.244 7.913 12.378 1.00 91.06 96 ARG A CA 1
ATOM 808 C C . ARG A 1 96 ? -2.659 7.464 12.746 1.00 91.06 96 ARG A C 1
ATOM 810 O O . ARG A 1 96 ? -3.186 7.922 13.751 1.00 91.06 96 ARG A O 1
ATOM 817 N N . ARG A 1 97 ? -3.256 6.570 11.957 1.00 89.50 97 ARG A N 1
ATOM 818 C CA . ARG A 1 97 ? -4.572 5.972 12.212 1.00 89.50 97 ARG A CA 1
ATOM 819 C C . ARG A 1 97 ? -4.502 4.656 12.997 1.00 89.50 97 ARG A C 1
ATOM 821 O O . ARG A 1 97 ? -5.525 4.000 13.140 1.00 89.50 97 ARG A O 1
ATOM 828 N N . GLY A 1 98 ? -3.320 4.266 13.480 1.00 87.75 98 GLY A N 1
ATOM 829 C CA . GLY A 1 98 ? -3.116 3.025 14.232 1.00 87.75 98 GLY A CA 1
ATOM 830 C C . GLY A 1 98 ? -2.981 1.768 13.367 1.00 87.75 98 GLY A C 1
ATOM 831 O O . GLY A 1 98 ? -2.919 0.673 13.912 1.00 87.75 98 GLY A O 1
ATOM 832 N N . ILE A 1 99 ? -2.904 1.903 12.037 1.00 89.62 99 ILE A N 1
ATOM 833 C CA . ILE A 1 99 ? -2.747 0.762 11.126 1.00 89.62 99 ILE A CA 1
ATOM 834 C C . ILE A 1 99 ? -1.269 0.374 11.058 1.00 89.62 99 ILE A C 1
ATOM 836 O O . ILE A 1 99 ? -0.401 1.204 10.760 1.00 89.62 99 ILE A O 1
ATOM 840 N N . TYR A 1 100 ? -0.976 -0.903 11.291 1.00 87.81 100 TYR A N 1
ATOM 841 C CA . TYR A 1 100 ? 0.384 -1.425 11.268 1.00 87.81 100 TYR A CA 1
ATOM 842 C C . TYR A 1 100 ? 0.856 -1.654 9.828 1.00 87.81 100 TYR A C 1
ATOM 844 O O . TYR A 1 100 ? 0.342 -2.511 9.112 1.00 87.81 100 TYR A O 1
ATOM 852 N N . VAL A 1 101 ? 1.838 -0.873 9.382 1.00 88.00 101 VAL A N 1
ATOM 853 C CA . VAL A 1 101 ? 2.355 -0.929 8.007 1.00 88.00 101 VAL A CA 1
ATOM 854 C C . VAL A 1 101 ? 3.584 -1.831 7.948 1.00 88.00 101 VAL A C 1
ATOM 856 O O . VAL A 1 101 ? 4.634 -1.469 8.489 1.00 88.00 101 VAL A O 1
ATOM 859 N N . PHE A 1 102 ? 3.475 -2.955 7.241 1.00 82.88 102 PHE A N 1
ATOM 860 C CA . PHE A 1 102 ? 4.600 -3.834 6.934 1.00 82.88 102 PHE A CA 1
ATOM 861 C C . PHE A 1 102 ? 5.282 -3.380 5.648 1.00 82.88 102 PHE A C 1
ATOM 863 O O . PHE A 1 102 ? 4.670 -3.334 4.581 1.00 82.88 102 PHE A O 1
ATOM 870 N N . TYR A 1 103 ? 6.565 -3.057 5.767 1.00 73.00 103 TYR A N 1
ATOM 871 C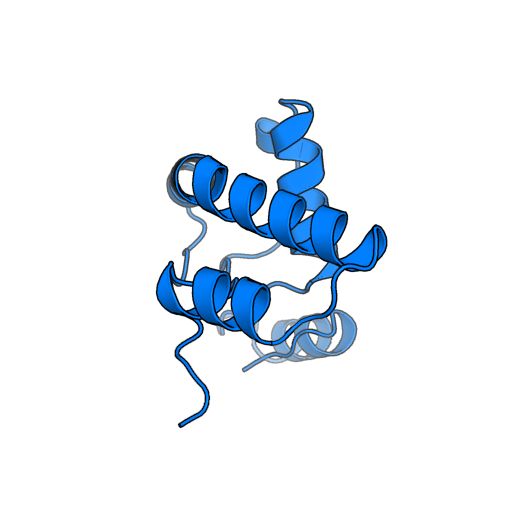 CA . TYR A 1 103 ? 7.409 -2.691 4.642 1.00 73.00 103 TYR A CA 1
ATOM 872 C C . TYR A 1 103 ? 8.201 -3.918 4.196 1.00 73.00 103 TYR A C 1
ATOM 874 O O . TYR A 1 103 ? 9.013 -4.433 4.962 1.00 73.00 103 TYR A O 1
ATOM 882 N N . TYR A 1 104 ? 7.973 -4.383 2.971 1.00 74.25 104 TYR A N 1
ATOM 883 C CA . TYR A 1 104 ? 8.819 -5.391 2.341 1.00 74.25 104 TYR A CA 1
ATOM 884 C C . TYR A 1 104 ? 9.116 -4.984 0.901 1.00 74.25 104 TYR A C 1
ATOM 886 O O . TYR A 1 104 ? 8.233 -4.533 0.164 1.00 74.25 104 TYR A O 1
ATOM 894 N N . SER A 1 105 ? 10.388 -5.101 0.522 1.00 68.75 105 SER A N 1
ATOM 895 C CA . SER A 1 105 ? 10.850 -4.835 -0.833 1.00 68.75 105 SER A CA 1
ATOM 896 C C . SER A 1 105 ? 10.692 -6.078 -1.694 1.00 68.75 105 SER A C 1
ATOM 898 O O . SER A 1 105 ? 10.988 -7.192 -1.260 1.00 68.75 105 SER A O 1
ATOM 900 N N . LEU A 1 106 ? 10.258 -5.884 -2.936 1.00 69.56 106 LEU A N 1
ATOM 901 C CA . LEU A 1 106 ? 10.480 -6.893 -3.964 1.00 69.56 106 LEU A CA 1
ATOM 902 C C . LEU A 1 106 ? 11.954 -6.835 -4.337 1.00 69.56 106 LEU A C 1
ATOM 904 O O . LEU A 1 106 ? 12.409 -5.835 -4.891 1.00 69.56 106 LEU A O 1
ATOM 908 N N . ASN A 1 107 ? 12.676 -7.891 -3.991 1.00 64.56 107 ASN A N 1
ATOM 909 C CA . ASN A 1 107 ? 14.042 -8.086 -4.446 1.00 64.56 107 ASN A CA 1
ATOM 910 C C . ASN A 1 107 ? 14.025 -8.704 -5.850 1.00 64.56 107 ASN A C 1
ATOM 912 O O . ASN A 1 107 ? 13.000 -9.212 -6.315 1.00 64.56 107 ASN A O 1
ATOM 916 N N . GLU A 1 108 ? 15.167 -8.651 -6.525 1.00 60.75 108 GLU A N 1
ATOM 917 C CA . GLU A 1 108 ? 15.364 -9.342 -7.795 1.00 60.75 108 GLU A CA 1
ATOM 918 C C . GLU A 1 108 ? 15.143 -10.857 -7.622 1.00 60.75 108 GLU A C 1
ATOM 920 O O . GLU A 1 108 ? 15.506 -11.433 -6.593 1.00 60.75 108 GLU A O 1
ATOM 925 N N . VAL A 1 109 ? 14.542 -11.507 -8.624 1.00 58.94 109 VAL A N 1
ATOM 926 C CA . VAL A 1 109 ? 14.584 -12.972 -8.723 1.00 58.94 109 VAL A CA 1
ATOM 927 C C . VAL A 1 109 ? 15.995 -13.306 -9.205 1.00 58.94 109 VAL A C 1
ATOM 929 O O . VAL A 1 109 ? 16.318 -12.985 -10.348 1.00 58.94 109 VAL A O 1
ATOM 932 N N . GLN A 1 110 ? 16.837 -13.834 -8.311 1.00 49.69 110 GLN A N 1
ATOM 933 C CA . GLN A 1 110 ? 18.173 -14.335 -8.661 1.00 49.69 110 GLN A CA 1
ATOM 934 C C . GLN A 1 110 ? 18.084 -15.500 -9.647 1.00 49.69 110 GLN A C 1
ATOM 936 O O . GLN A 1 110 ? 17.189 -16.357 -9.460 1.00 49.69 110 GLN A O 1
#

pLDDT: mean 81.62, std 7.94, range [49.69, 93.44]

Sequence (110 aa):
WGSVDEQHCLTCRAMAPEIPTFTPAAVVKKIFFYFFLGFLPFYNIPYDTFQFPFPNQEYINYTKKYVGTSPYHKLYLLILQIYNALGLLIFFHLRRRGIYVFYYSLNEVQ

Secondary structure (DSSP, 8-state):
---SSHHHHHHHHHH-TTSPPPPPHHHHHHHHHHHHTT-GGGS----SEEEEEEEPHHHHHHHHHHS-S-HHHHHHHHHHHHHHHHHHHHHHHHHHTT-EEEEEEE----

Organism: Euplotes crassus (NCBI:txid5936)

Foldseek 3Di:
DEDLDPVRQVVVCVVPVVDFYEDHPVLVVVCVVCVVVVNNVVDDRVGQEYEDAQEDPVNLVVLVVPPDPDPVSVVVSVVSVVCNVCVVVSVVVCVVVNRHYDYDYDDDPD